Protein AF-A0A1H7AHL2-F1 (afdb_monomer_lite)

Structure (mmCIF, N/CA/C/O backbone):
data_AF-A0A1H7AHL2-F1
#
_entry.id   AF-A0A1H7AHL2-F1
#
loop_
_atom_site.group_PDB
_atom_site.id
_atom_site.type_symbol
_atom_site.label_atom_id
_atom_site.label_alt_id
_atom_site.label_comp_id
_atom_site.label_asym_id
_atom_site.label_entity_id
_atom_site.label_seq_id
_atom_site.pdbx_PDB_ins_code
_atom_site.Cartn_x
_atom_site.Cartn_y
_atom_site.Cartn_z
_atom_site.occupancy
_atom_site.B_iso_or_equiv
_atom_site.auth_seq_id
_atom_site.auth_comp_id
_atom_site.auth_asym_id
_atom_site.auth_atom_id
_atom_site.pdbx_PDB_model_num
ATOM 1 N N . MET A 1 1 ? -44.564 -41.297 -29.715 1.00 40.47 1 MET A N 1
ATOM 2 C CA . MET A 1 1 ? -43.702 -40.839 -28.601 1.00 40.47 1 MET A CA 1
ATOM 3 C C . MET A 1 1 ? -44.449 -39.748 -27.843 1.00 40.47 1 MET A C 1
ATOM 5 O O . MET A 1 1 ? -44.794 -38.744 -28.447 1.00 40.47 1 MET A O 1
ATOM 9 N N . MET A 1 2 ? -44.806 -39.984 -26.577 1.00 28.30 2 MET A N 1
ATOM 10 C CA . MET A 1 2 ? -45.520 -39.026 -25.716 1.00 28.30 2 MET A CA 1
ATOM 11 C C . MET A 1 2 ? -44.545 -38.237 -24.835 1.00 28.30 2 MET A C 1
ATOM 13 O O . MET A 1 2 ? -43.645 -38.849 -24.269 1.00 28.30 2 MET A O 1
ATOM 17 N N . LYS A 1 3 ? -44.861 -36.946 -24.632 1.00 34.78 3 LYS A N 1
ATOM 18 C CA . LYS A 1 3 ? -44.884 -36.138 -23.379 1.00 34.78 3 LYS A CA 1
ATOM 19 C C . LYS A 1 3 ? -44.431 -34.700 -23.704 1.00 34.78 3 LYS A C 1
ATOM 21 O O . LYS A 1 3 ? -43.282 -34.487 -24.049 1.00 34.78 3 LYS A O 1
ATOM 26 N N . LYS A 1 4 ? -45.377 -33.769 -23.908 1.00 36.53 4 LYS A N 1
ATOM 27 C CA . LYS A 1 4 ? -46.050 -32.907 -22.897 1.00 36.53 4 LYS A CA 1
ATOM 28 C C . LYS A 1 4 ? -45.060 -31.893 -22.294 1.00 36.53 4 LYS A C 1
ATOM 30 O O . LYS A 1 4 ? -44.155 -32.297 -21.584 1.00 36.53 4 LYS A O 1
ATOM 35 N N . ILE A 1 5 ? -45.068 -30.643 -22.775 1.00 47.31 5 ILE A N 1
ATOM 36 C CA . ILE A 1 5 ? -45.697 -29.455 -22.144 1.00 47.31 5 ILE A CA 1
ATOM 37 C C . ILE A 1 5 ? -45.350 -29.351 -20.650 1.00 47.31 5 ILE A C 1
ATOM 39 O O . ILE A 1 5 ? -45.862 -30.150 -19.874 1.00 47.31 5 ILE A O 1
ATOM 43 N N . LEU A 1 6 ? -44.565 -28.339 -20.261 1.00 39.44 6 LEU A N 1
ATOM 44 C CA . LEU A 1 6 ? -44.999 -27.289 -19.325 1.00 39.44 6 LEU A CA 1
ATOM 45 C C . LEU A 1 6 ? -43.903 -26.226 -19.151 1.00 39.44 6 LEU A C 1
ATOM 47 O O . LEU A 1 6 ? -42.789 -26.520 -18.728 1.00 39.44 6 LEU A O 1
ATOM 51 N N . ALA A 1 7 ? -44.264 -24.983 -19.465 1.00 44.84 7 ALA A N 1
ATOM 52 C CA . ALA A 1 7 ? -43.639 -23.803 -18.897 1.00 44.84 7 ALA A CA 1
ATOM 53 C C . ALA A 1 7 ? -44.022 -23.725 -17.416 1.00 44.84 7 ALA A C 1
ATOM 55 O O . ALA A 1 7 ? -45.195 -23.899 -17.083 1.00 44.84 7 ALA A O 1
ATOM 56 N N . THR A 1 8 ? -43.060 -23.408 -16.555 1.00 45.66 8 THR A N 1
ATOM 57 C CA . THR A 1 8 ? -43.347 -23.081 -15.160 1.00 45.66 8 THR A CA 1
ATOM 58 C C . THR A 1 8 ? -42.643 -21.780 -14.808 1.00 45.66 8 THR A C 1
ATOM 60 O O . THR A 1 8 ? -41.474 -21.756 -14.431 1.00 45.66 8 THR A O 1
ATOM 63 N N . LEU A 1 9 ? -43.389 -20.685 -14.976 1.00 39.28 9 LEU A N 1
ATOM 64 C CA . LEU A 1 9 ? -43.222 -19.469 -14.189 1.00 39.28 9 LEU A CA 1
ATOM 65 C C . LEU A 1 9 ? -43.289 -19.863 -12.707 1.00 39.28 9 LEU A C 1
ATOM 67 O O . LEU A 1 9 ? -44.305 -20.401 -12.273 1.00 39.28 9 LEU A O 1
ATOM 71 N N . PHE A 1 10 ? -42.268 -19.525 -11.927 1.00 47.88 10 PHE A N 1
ATOM 72 C CA . PHE A 1 10 ? -42.432 -19.339 -10.489 1.00 47.88 10 PHE A CA 1
ATOM 73 C C . PHE A 1 10 ? -42.094 -17.894 -10.147 1.00 47.88 10 PHE A C 1
ATOM 75 O O . PHE A 1 10 ? -40.969 -17.536 -9.813 1.00 47.88 10 PHE A O 1
ATOM 82 N N . ALA A 1 11 ? -43.128 -17.062 -10.254 1.00 42.59 11 ALA A N 1
ATOM 83 C CA . ALA A 1 11 ? -43.279 -15.906 -9.397 1.00 42.59 11 ALA A CA 1
ATOM 84 C C . ALA A 1 11 ? -43.653 -16.430 -8.004 1.00 42.59 11 ALA A C 1
ATOM 86 O O . ALA A 1 11 ? -44.807 -16.763 -7.743 1.00 42.59 11 ALA A O 1
ATOM 87 N N . SER A 1 12 ? -42.671 -16.544 -7.120 1.00 45.28 12 SER A N 1
ATOM 88 C CA . SER A 1 12 ? -42.913 -16.682 -5.687 1.00 45.28 12 SER A CA 1
ATOM 89 C C . SER A 1 12 ? -42.727 -15.314 -5.050 1.00 45.28 12 SER A C 1
ATOM 91 O O . SER A 1 12 ? -41.612 -14.826 -4.873 1.00 45.28 12 SER A O 1
ATOM 93 N N . ALA A 1 13 ? -43.866 -14.694 -4.753 1.00 44.91 13 ALA A N 1
ATOM 94 C CA . ALA A 1 13 ? -43.979 -13.579 -3.840 1.00 44.91 13 ALA A CA 1
ATOM 95 C C . ALA A 1 13 ? -43.347 -13.958 -2.493 1.00 44.91 13 ALA A C 1
ATOM 97 O O . ALA A 1 13 ? -43.828 -14.867 -1.820 1.00 44.91 13 ALA A O 1
ATOM 98 N N . LEU A 1 14 ? -42.298 -13.241 -2.093 1.00 35.91 14 LEU A N 1
ATOM 99 C CA . LEU A 1 14 ? -41.860 -13.200 -0.704 1.00 35.91 14 LEU A CA 1
ATOM 100 C C . LEU A 1 14 ? -42.323 -11.864 -0.117 1.00 35.91 14 LEU A C 1
ATOM 102 O O . LEU A 1 14 ? -41.586 -10.884 -0.064 1.00 35.91 14 LEU A O 1
ATOM 106 N N . MET A 1 15 ? -43.604 -11.811 0.244 1.00 45.88 15 MET A N 1
ATOM 107 C CA . MET A 1 15 ? -44.120 -10.790 1.148 1.00 45.88 15 MET A CA 1
ATOM 108 C C . MET A 1 15 ? -43.967 -11.292 2.584 1.00 45.88 15 MET A C 1
ATOM 110 O O . MET A 1 15 ? -44.484 -12.356 2.907 1.00 45.88 15 MET A O 1
ATOM 114 N N . MET A 1 16 ? -43.358 -10.442 3.420 1.00 44.53 16 MET A N 1
ATOM 115 C CA . MET A 1 16 ? -43.405 -10.433 4.891 1.00 44.53 16 MET A CA 1
ATOM 116 C C . MET A 1 16 ? -42.648 -11.599 5.548 1.00 44.53 16 MET A C 1
ATOM 118 O O . MET A 1 16 ? -43.020 -12.755 5.449 1.00 44.53 16 MET A O 1
ATOM 122 N N . THR A 1 17 ? -41.549 -11.348 6.248 1.00 42.34 17 THR A N 1
ATOM 123 C CA . THR A 1 17 ? -41.532 -10.509 7.446 1.00 42.34 17 THR A CA 1
ATOM 124 C C . THR A 1 17 ? -40.396 -9.499 7.435 1.00 42.34 17 THR A C 1
ATOM 126 O O . THR A 1 17 ? -39.235 -9.852 7.242 1.00 42.34 17 THR A O 1
ATOM 129 N N . ALA A 1 18 ? -40.742 -8.251 7.749 1.00 45.34 18 ALA A N 1
ATOM 130 C CA . ALA A 1 18 ? -39.830 -7.312 8.371 1.00 45.34 18 ALA A CA 1
ATOM 131 C C . ALA A 1 18 ? -39.296 -7.941 9.669 1.00 45.34 18 ALA A C 1
ATOM 133 O O . ALA A 1 18 ? -39.857 -7.754 10.745 1.00 45.34 18 ALA A O 1
ATOM 134 N N . ALA A 1 19 ? -38.204 -8.694 9.572 1.00 36.25 19 ALA A N 1
ATOM 135 C CA . ALA A 1 19 ? -37.237 -8.702 10.644 1.00 36.25 19 ALA A CA 1
ATOM 136 C C . ALA A 1 19 ? -36.589 -7.324 10.563 1.00 36.25 19 ALA A C 1
ATOM 138 O O . ALA A 1 19 ? -35.610 -7.112 9.853 1.00 36.25 19 ALA A O 1
ATOM 139 N N . GLY A 1 20 ? -37.201 -6.358 11.249 1.00 42.25 20 GLY A N 1
ATOM 140 C CA . GLY A 1 20 ? -36.426 -5.277 11.817 1.00 42.25 20 GLY A CA 1
ATOM 141 C C . GLY A 1 20 ? -35.415 -5.943 12.735 1.00 42.25 20 GLY A C 1
ATOM 142 O O . GLY A 1 20 ? -35.652 -6.078 13.931 1.00 42.25 20 GLY A O 1
ATOM 143 N N . THR A 1 21 ? -34.299 -6.403 12.170 1.00 40.22 21 THR A N 1
ATOM 144 C CA . THR A 1 21 ? -33.047 -6.360 12.893 1.00 40.22 21 THR A CA 1
ATOM 145 C C . THR A 1 21 ? -32.906 -4.889 13.204 1.00 40.22 21 THR A C 1
ATOM 147 O O . THR A 1 21 ? -32.542 -4.084 12.347 1.00 40.22 21 THR A O 1
ATOM 150 N N . ALA A 1 22 ? -33.313 -4.523 14.418 1.00 40.59 22 ALA A N 1
ATOM 151 C CA . ALA A 1 22 ? -32.645 -3.457 15.109 1.00 40.59 22 ALA A CA 1
ATOM 152 C C . ALA A 1 22 ? -31.164 -3.761 14.889 1.00 40.59 22 ALA A C 1
ATOM 154 O O . ALA A 1 22 ? -30.629 -4.708 15.465 1.00 40.59 22 ALA A O 1
ATOM 155 N N . ALA A 1 23 ? -30.545 -3.040 13.953 1.00 37.53 23 ALA A N 1
ATOM 156 C CA . ALA A 1 23 ? -29.137 -2.773 14.052 1.00 37.53 23 ALA A CA 1
ATOM 157 C C . ALA A 1 23 ? -29.050 -2.106 15.417 1.00 37.53 23 ALA A C 1
ATOM 159 O O . ALA A 1 23 ? -29.413 -0.940 15.579 1.00 37.53 23 ALA A O 1
ATOM 160 N N . SER A 1 24 ? -28.768 -2.922 16.435 1.00 38.34 24 SER A N 1
ATOM 161 C CA . SER A 1 24 ? -28.218 -2.431 17.674 1.00 38.34 24 SER A CA 1
ATOM 162 C C . SER A 1 24 ? -27.068 -1.576 17.191 1.00 38.34 24 SER A C 1
ATOM 164 O O . SER A 1 24 ? -26.117 -2.101 16.611 1.00 38.34 24 SER A O 1
ATOM 166 N N . ALA A 1 25 ? -27.235 -0.259 17.279 1.00 43.41 25 ALA A N 1
ATOM 167 C CA . ALA A 1 25 ? -26.127 0.660 17.219 1.00 43.41 25 ALA A CA 1
ATOM 168 C C . ALA A 1 25 ? -25.293 0.314 18.452 1.00 43.41 25 ALA A C 1
ATOM 170 O O . ALA A 1 25 ? -25.417 0.930 19.506 1.00 43.41 25 ALA A O 1
ATOM 171 N N . GLU A 1 26 ? -24.541 -0.782 18.352 1.00 43.59 26 GLU A N 1
ATOM 172 C CA . GLU A 1 26 ? -23.330 -0.916 19.114 1.00 43.59 26 GLU A CA 1
ATOM 173 C C . GLU A 1 26 ? -22.548 0.323 18.720 1.00 43.59 26 GLU A C 1
ATOM 175 O O . GLU A 1 26 ? -22.253 0.547 17.545 1.00 43.59 26 GLU A O 1
ATOM 180 N N . ASP A 1 27 ? -22.342 1.191 19.701 1.00 46.47 27 ASP A N 1
ATOM 181 C CA . ASP A 1 27 ? -21.402 2.292 19.623 1.00 46.47 27 ASP A CA 1
ATOM 182 C C . ASP A 1 27 ? -20.018 1.632 19.542 1.00 46.47 27 ASP A C 1
ATOM 184 O O . ASP A 1 27 ? -19.273 1.520 20.518 1.00 46.47 27 ASP A O 1
ATOM 188 N N . THR A 1 28 ? -19.735 1.008 18.397 1.00 56.94 28 THR A N 1
ATOM 189 C CA . THR A 1 28 ? -18.494 0.300 18.166 1.00 56.94 28 THR A CA 1
ATOM 190 C C . THR A 1 28 ? -17.429 1.373 18.195 1.00 56.94 28 THR A C 1
ATOM 192 O O . THR A 1 28 ? -17.485 2.336 17.439 1.00 56.94 28 THR A O 1
ATOM 195 N N . THR A 1 29 ? -16.442 1.227 19.081 1.00 83.50 29 THR A N 1
ATOM 196 C CA . THR A 1 29 ? -15.290 2.144 19.180 1.00 83.50 29 THR A CA 1
ATOM 197 C C . THR A 1 29 ? -14.587 2.341 17.832 1.00 83.50 29 THR A C 1
ATOM 199 O O . THR A 1 29 ? -13.835 3.295 17.662 1.00 83.50 29 THR A O 1
ATOM 202 N N . TYR A 1 30 ? -14.851 1.447 16.881 1.00 86.88 30 TYR A N 1
ATOM 203 C CA . TYR A 1 30 ? -14.349 1.468 15.528 1.00 86.88 30 TYR A CA 1
ATOM 204 C C . TYR A 1 30 ? -15.481 1.559 14.507 1.00 86.88 30 TYR A C 1
ATOM 206 O O . TYR A 1 30 ? -16.546 0.970 14.687 1.00 86.88 30 TYR A O 1
ATOM 214 N N . ARG A 1 31 ? -15.199 2.217 13.389 1.00 89.81 31 ARG A N 1
ATOM 215 C CA . ARG A 1 31 ? -16.013 2.235 12.181 1.00 89.81 31 ARG A CA 1
ATOM 216 C C . ARG A 1 31 ? -15.211 1.639 11.030 1.00 89.81 31 ARG A C 1
ATOM 218 O O . ARG A 1 31 ? -14.077 2.050 10.794 1.00 89.81 31 ARG A O 1
ATOM 225 N N . GLU A 1 32 ? -15.811 0.695 10.313 1.00 89.50 32 GLU A N 1
ATOM 226 C CA . GLU A 1 32 ? -15.252 0.190 9.058 1.00 89.50 32 GLU A CA 1
ATOM 227 C C . GLU A 1 32 ? -15.191 1.316 8.026 1.00 89.50 32 GLU A C 1
ATOM 229 O O . GLU A 1 32 ? -16.174 2.023 7.773 1.00 89.50 32 GLU A O 1
ATOM 234 N N . GLU A 1 33 ? -14.010 1.495 7.453 1.00 87.81 33 GLU A N 1
ATOM 235 C CA . GLU A 1 33 ? -13.735 2.463 6.409 1.00 87.81 33 GLU A CA 1
ATOM 236 C C . GLU A 1 33 ? -12.759 1.867 5.407 1.00 87.81 33 GLU A C 1
ATOM 238 O O . GLU A 1 33 ? -11.914 1.028 5.715 1.00 87.81 33 GLU A O 1
ATOM 243 N N . THR A 1 34 ? -12.810 2.424 4.210 1.00 86.25 34 THR A N 1
ATOM 244 C CA . THR A 1 34 ? -11.807 2.157 3.199 1.00 86.25 34 THR A CA 1
ATOM 245 C C . THR A 1 34 ? -10.652 3.151 3.323 1.00 86.25 34 THR A C 1
ATOM 247 O O . THR A 1 34 ? -10.865 4.368 3.262 1.00 86.25 34 THR A O 1
ATOM 250 N N . GLY A 1 35 ? -9.432 2.633 3.454 1.00 87.12 35 GLY A N 1
ATOM 251 C CA . GLY A 1 35 ? -8.175 3.374 3.447 1.00 87.12 35 GLY A CA 1
ATOM 252 C C . GLY A 1 35 ? -7.555 3.452 2.050 1.00 87.12 35 GLY A C 1
ATOM 253 O O . GLY A 1 35 ? -7.369 2.442 1.376 1.00 87.12 35 GLY A O 1
ATOM 254 N N . TRP A 1 36 ? -7.189 4.658 1.619 1.00 85.81 36 TRP A N 1
ATOM 255 C CA . TRP A 1 36 ? -6.539 4.908 0.330 1.00 85.81 36 TRP A CA 1
ATOM 256 C C . TRP A 1 36 ? -5.196 5.590 0.512 1.00 85.81 36 TRP A C 1
ATOM 258 O O . TRP A 1 36 ? -5.110 6.597 1.212 1.00 85.81 36 TRP A O 1
ATOM 268 N N . ALA A 1 37 ? -4.169 5.100 -0.179 1.00 84.12 37 ALA A N 1
ATOM 269 C CA . ALA A 1 37 ? -2.915 5.830 -0.280 1.00 84.12 37 ALA A CA 1
ATOM 270 C C . ALA A 1 37 ? -3.108 7.138 -1.059 1.00 84.12 37 ALA A C 1
ATOM 272 O O . ALA A 1 37 ? -3.653 7.147 -2.167 1.00 84.12 37 ALA A O 1
ATOM 273 N N . GLN A 1 38 ? -2.644 8.229 -0.458 1.00 76.38 38 GLN A N 1
ATOM 274 C CA . GLN A 1 38 ? -2.672 9.586 -0.980 1.00 76.38 38 GLN A CA 1
ATOM 275 C C . GLN A 1 38 ? -1.233 10.108 -1.092 1.00 76.38 38 GLN A C 1
ATOM 277 O O . GLN A 1 38 ? -0.542 10.246 -0.078 1.00 76.38 38 GLN A O 1
ATOM 282 N N . GLY A 1 39 ? -0.794 10.415 -2.317 1.00 67.44 39 GLY A N 1
ATOM 283 C CA . GLY A 1 39 ? 0.450 11.153 -2.558 1.00 67.44 39 GLY A CA 1
ATOM 284 C C . GLY A 1 39 ? 0.379 12.608 -2.066 1.00 67.44 39 GLY A C 1
ATOM 285 O O . GLY A 1 39 ? -0.701 13.155 -1.834 1.00 67.44 39 GLY A O 1
ATOM 286 N N . CYS A 1 40 ? 1.532 13.262 -1.925 1.00 59.12 40 CYS A N 1
ATOM 287 C CA . CYS A 1 40 ? 1.676 14.507 -1.152 1.00 59.12 40 CYS A CA 1
ATOM 288 C C . CYS A 1 40 ? 1.006 15.755 -1.778 1.00 59.12 40 CYS A C 1
ATOM 290 O O . CYS A 1 40 ? 0.871 16.769 -1.096 1.00 59.12 40 CYS A O 1
ATOM 292 N N . GLU A 1 41 ? 0.517 15.680 -3.025 1.00 53.75 41 GLU A N 1
ATOM 293 C CA . GLU A 1 41 ? -0.116 16.801 -3.752 1.00 53.75 41 GLU A CA 1
ATOM 294 C C . GLU A 1 41 ? -1.615 16.614 -4.084 1.00 53.75 41 GLU A C 1
ATOM 296 O O . GLU A 1 41 ? -2.189 17.384 -4.857 1.00 53.75 41 GLU A O 1
ATOM 301 N N . PHE A 1 42 ? -2.310 15.622 -3.516 1.00 48.38 42 PHE A N 1
ATOM 302 C CA . PHE A 1 42 ? -3.708 15.359 -3.890 1.00 48.38 42 PHE A CA 1
ATOM 303 C C . PHE A 1 42 ? -4.738 15.997 -2.940 1.00 48.38 42 PHE A C 1
ATOM 305 O O . PHE A 1 42 ? -4.712 15.745 -1.745 1.00 48.38 42 PHE A O 1
ATOM 312 N N . ALA A 1 43 ? -5.722 16.746 -3.459 1.00 43.72 43 ALA A N 1
ATOM 313 C CA . ALA A 1 43 ? -6.850 17.320 -2.694 1.00 43.72 43 ALA A CA 1
ATOM 314 C C . ALA A 1 43 ? -8.234 16.840 -3.199 1.00 43.72 43 ALA A C 1
ATOM 316 O O . ALA A 1 43 ? -9.208 17.596 -3.243 1.00 43.72 43 ALA A O 1
ATOM 317 N N . GLY A 1 44 ? -8.329 15.591 -3.668 1.00 41.34 44 GLY A N 1
ATOM 318 C CA . GLY A 1 44 ? -9.487 15.100 -4.418 1.00 41.34 44 GLY A CA 1
ATOM 319 C C . GLY A 1 44 ? -10.477 14.212 -3.658 1.00 41.34 44 GLY A C 1
ATOM 320 O O . GLY A 1 44 ? -10.161 13.513 -2.703 1.00 41.34 44 GLY A O 1
ATOM 321 N N . ALA A 1 45 ? -11.717 14.228 -4.155 1.00 42.06 45 ALA A N 1
ATOM 322 C CA . ALA A 1 45 ? -12.823 13.354 -3.768 1.00 42.06 45 ALA A CA 1
ATOM 323 C C . ALA A 1 45 ? -12.461 11.866 -3.891 1.00 42.06 45 ALA A C 1
ATOM 325 O O . ALA A 1 45 ? -12.335 11.429 -5.031 1.00 42.06 45 ALA A O 1
ATOM 326 N N . ASN A 1 46 ? -12.391 11.146 -2.763 1.00 46.75 46 ASN A N 1
ATOM 327 C CA . ASN A 1 46 ? -12.394 9.683 -2.650 1.00 46.75 46 ASN A CA 1
ATOM 328 C C . ASN A 1 46 ? -11.629 8.960 -3.772 1.00 46.75 46 ASN A C 1
ATOM 330 O O . ASN A 1 46 ? -12.265 8.697 -4.776 1.00 46.75 46 ASN A O 1
ATOM 334 N N . TRP A 1 47 ? -10.378 8.546 -3.529 1.00 53.22 47 TRP A N 1
ATOM 335 C CA . TRP A 1 47 ? -9.627 7.439 -4.175 1.00 53.22 47 TRP A CA 1
ATOM 336 C C . TRP A 1 47 ? -8.429 7.799 -5.074 1.00 53.22 47 TRP A C 1
ATOM 338 O O . TRP A 1 47 ? -8.445 8.801 -5.787 1.00 53.22 47 TRP A O 1
ATOM 348 N N . ALA A 1 48 ? -7.473 6.852 -4.986 1.00 53.69 48 ALA A N 1
ATOM 349 C CA . ALA A 1 48 ? -6.263 6.500 -5.745 1.00 53.69 48 ALA A CA 1
ATOM 350 C C . ALA A 1 48 ? -5.328 7.634 -6.199 1.00 53.69 48 ALA A C 1
ATOM 352 O O . ALA A 1 48 ? -5.815 8.593 -6.780 1.00 53.69 48 ALA A O 1
ATOM 353 N N . MET A 1 49 ? -4.004 7.436 -6.012 1.00 55.22 49 MET A N 1
ATOM 354 C CA . MET A 1 49 ? -2.837 7.952 -6.788 1.00 55.22 49 MET A CA 1
ATOM 355 C C . MET A 1 49 ? -1.715 8.511 -5.888 1.00 55.22 49 MET A C 1
ATOM 357 O O . MET A 1 49 ? -2.006 9.116 -4.861 1.00 55.22 49 MET A O 1
ATOM 361 N N . TYR A 1 50 ? -0.422 8.500 -6.223 1.00 60.47 50 TYR A N 1
ATOM 362 C CA . TYR A 1 50 ? 0.460 7.702 -7.084 1.00 60.47 50 TYR A CA 1
ATOM 363 C C . TYR A 1 50 ? 1.858 7.910 -6.499 1.00 60.47 50 TYR A C 1
ATOM 365 O O . TYR A 1 50 ? 2.226 9.050 -6.223 1.00 60.47 50 TYR A O 1
ATOM 373 N N . PHE A 1 51 ? 2.611 6.837 -6.291 1.00 58.25 51 PHE A N 1
ATOM 374 C CA . PHE A 1 51 ? 3.919 6.914 -5.645 1.00 58.25 51 PHE A CA 1
ATOM 375 C C . PHE A 1 51 ? 5.041 6.998 -6.686 1.00 58.25 51 PHE A C 1
ATOM 377 O O . PHE A 1 51 ? 5.384 5.967 -7.255 1.00 58.25 51 PHE A O 1
ATOM 384 N N . GLU A 1 52 ? 5.620 8.189 -6.903 1.00 57.72 52 GLU A N 1
ATOM 385 C CA . GLU A 1 52 ? 7.019 8.256 -7.350 1.00 57.72 52 GLU A CA 1
ATOM 386 C C . GLU A 1 52 ? 7.866 7.568 -6.276 1.00 57.72 52 GLU A C 1
ATOM 388 O O . GLU A 1 52 ? 7.589 7.749 -5.082 1.00 57.72 52 GLU A O 1
ATOM 393 N N . PRO A 1 53 ? 8.866 6.757 -6.649 1.00 53.31 53 PRO A N 1
ATOM 394 C CA . PRO A 1 53 ? 9.660 6.062 -5.659 1.00 53.31 53 PRO A CA 1
ATOM 395 C C . PRO A 1 53 ? 10.281 7.115 -4.727 1.00 53.31 53 PRO A C 1
ATOM 397 O O . PRO A 1 53 ? 10.976 8.022 -5.176 1.00 53.31 53 PRO A O 1
ATOM 400 N N . PHE A 1 54 ? 10.001 6.981 -3.426 1.00 54.31 54 PHE A N 1
ATOM 401 C CA . PHE A 1 54 ? 10.589 7.719 -2.301 1.00 54.31 54 PHE A CA 1
ATOM 402 C C . PHE A 1 54 ? 9.976 9.087 -1.924 1.00 54.31 54 PHE A C 1
ATOM 404 O O . PHE A 1 54 ? 10.694 10.076 -2.004 1.00 54.31 54 PHE A O 1
ATOM 411 N N . THR A 1 55 ? 8.737 9.174 -1.389 1.00 55.16 55 THR A N 1
ATOM 412 C CA . THR A 1 55 ? 8.387 10.086 -0.248 1.00 55.16 55 THR A CA 1
ATOM 413 C C . THR A 1 55 ? 6.896 10.121 0.191 1.00 55.16 55 THR A C 1
ATOM 415 O O . THR A 1 55 ? 5.966 9.921 -0.582 1.00 55.16 55 THR A O 1
ATOM 418 N N . CYS A 1 56 ? 6.696 10.391 1.495 1.00 64.31 56 CYS A N 1
ATOM 419 C CA . CYS A 1 56 ? 5.546 11.022 2.188 1.00 64.31 56 CYS A CA 1
ATOM 420 C C . CYS A 1 56 ? 4.082 10.550 1.980 1.00 64.31 56 CYS A C 1
ATOM 422 O O . CYS A 1 56 ? 3.161 11.314 2.281 1.00 64.31 56 CYS A O 1
ATOM 424 N N . THR A 1 57 ? 3.812 9.310 1.569 1.00 81.56 57 THR A N 1
ATOM 425 C CA . THR A 1 57 ? 2.428 8.872 1.283 1.00 81.56 57 THR A CA 1
ATOM 426 C C . THR A 1 57 ? 1.645 8.454 2.527 1.00 81.56 57 THR A C 1
ATOM 428 O O . THR A 1 57 ? 2.117 7.667 3.342 1.00 81.56 57 THR A O 1
ATOM 431 N N . ARG A 1 58 ? 0.418 8.974 2.668 1.00 87.56 58 ARG A N 1
ATOM 432 C CA . ARG A 1 58 ? -0.489 8.695 3.796 1.00 87.56 58 ARG A CA 1
ATOM 433 C C . ARG A 1 58 ? -1.621 7.767 3.377 1.00 87.56 58 ARG A C 1
ATOM 435 O O . ARG A 1 58 ? -2.126 7.897 2.269 1.00 87.56 58 ARG A O 1
ATOM 442 N N . ILE A 1 59 ? -2.070 6.888 4.273 1.00 88.81 59 ILE A N 1
ATOM 443 C CA . ILE A 1 59 ? -3.368 6.218 4.131 1.00 88.81 59 ILE A CA 1
ATOM 444 C C . ILE A 1 59 ? -4.442 7.144 4.690 1.00 88.81 59 ILE A C 1
ATOM 446 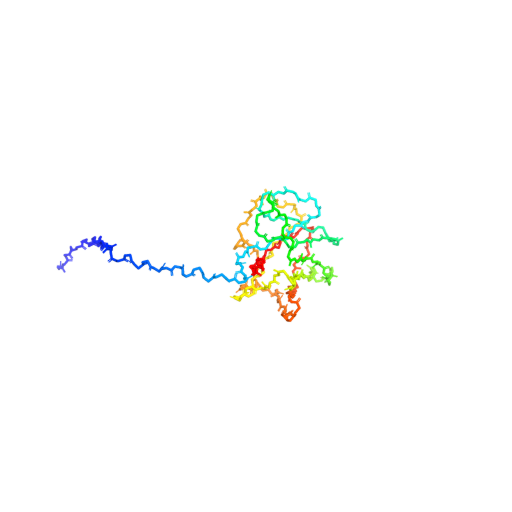O O . ILE A 1 59 ? -4.404 7.506 5.866 1.00 88.81 59 ILE A O 1
ATOM 450 N N . VAL A 1 60 ? -5.411 7.509 3.857 1.00 87.44 60 VAL A N 1
ATOM 451 C CA . VAL A 1 60 ? -6.583 8.293 4.244 1.00 87.44 60 VAL A CA 1
ATOM 452 C C . VAL A 1 60 ? -7.805 7.400 4.283 1.00 87.44 60 VAL A C 1
ATOM 454 O O . VAL A 1 60 ? -8.152 6.793 3.271 1.00 87.44 60 VAL A O 1
ATOM 457 N N . ALA A 1 61 ? -8.479 7.357 5.428 1.00 87.56 61 ALA A N 1
ATOM 458 C CA . ALA A 1 61 ? -9.717 6.609 5.583 1.00 87.56 61 ALA A CA 1
ATOM 459 C C . ALA A 1 61 ? -10.956 7.500 5.420 1.00 87.56 61 ALA A C 1
ATOM 461 O O . ALA A 1 61 ? -10.998 8.637 5.901 1.00 87.56 61 ALA A O 1
ATOM 462 N N . GLY A 1 62 ? -11.989 6.967 4.769 1.00 78.81 62 GLY A N 1
ATOM 463 C CA . GLY A 1 62 ? -13.268 7.653 4.588 1.00 78.81 62 GLY A CA 1
ATOM 464 C C . GLY A 1 62 ? -13.221 8.777 3.543 1.00 78.81 62 GLY A C 1
ATOM 465 O O . GLY A 1 62 ? -12.530 8.683 2.530 1.00 78.81 62 GLY A O 1
ATOM 466 N N . ASN A 1 63 ? -14.012 9.843 3.746 1.00 71.25 63 ASN A N 1
ATOM 467 C CA . ASN A 1 63 ? -14.163 10.927 2.765 1.00 71.25 63 ASN A CA 1
ATOM 468 C C . ASN A 1 63 ? -13.276 12.151 3.076 1.00 71.25 63 ASN A C 1
ATOM 470 O O . ASN A 1 63 ? -13.655 12.963 3.930 1.00 71.25 63 ASN A O 1
ATOM 474 N N . PRO A 1 64 ? -12.175 12.380 2.328 1.00 65.81 64 PRO A N 1
ATOM 475 C CA . PRO A 1 64 ? -11.214 13.442 2.620 1.00 65.81 64 PRO A CA 1
ATOM 476 C C . PRO A 1 64 ? -11.767 14.857 2.417 1.00 65.81 64 PRO A C 1
ATOM 478 O O . PRO A 1 64 ? -11.163 15.814 2.889 1.00 65.81 64 PRO A O 1
ATOM 481 N N . LYS A 1 65 ? -12.915 15.031 1.738 1.00 64.56 65 LYS A N 1
ATOM 482 C CA . LYS A 1 65 ? -13.475 16.368 1.453 1.00 64.56 65 LYS A CA 1
ATOM 483 C C . LYS A 1 65 ? -13.886 17.149 2.696 1.00 64.56 65 LYS A C 1
ATOM 485 O O . LYS A 1 65 ? -13.980 18.370 2.627 1.00 64.56 65 LYS A O 1
ATOM 490 N N . LYS A 1 66 ? -14.254 16.451 3.771 1.00 63.25 66 LYS A N 1
ATOM 491 C CA . LYS A 1 66 ? -14.742 17.086 5.001 1.00 63.25 66 LYS A CA 1
ATOM 492 C C . LYS A 1 66 ? -13.594 17.294 5.977 1.00 63.25 66 LYS A C 1
ATOM 494 O O . LYS A 1 66 ? -13.361 18.414 6.409 1.00 63.25 66 LYS A O 1
ATOM 499 N N . HIS A 1 67 ? -12.868 16.219 6.265 1.00 68.88 67 HIS A N 1
ATOM 500 C CA . HIS A 1 67 ? -11.684 16.215 7.111 1.00 68.88 67 HIS A CA 1
ATOM 501 C C . HIS A 1 67 ? -10.748 15.118 6.609 1.00 68.88 67 HIS A C 1
ATOM 503 O O . HIS A 1 67 ? -11.169 13.972 6.462 1.00 68.88 67 HIS A O 1
ATOM 509 N N . VAL A 1 68 ? -9.490 15.463 6.333 1.00 79.00 68 VAL A N 1
ATOM 510 C CA . VAL A 1 68 ? -8.479 14.468 5.964 1.00 79.00 68 VAL A CA 1
ATOM 511 C C . VAL A 1 68 ? -8.194 13.609 7.192 1.00 79.00 68 VAL A C 1
ATOM 513 O O . VAL A 1 68 ? -7.647 14.094 8.183 1.00 79.00 68 VAL A O 1
ATOM 516 N N . ASN A 1 69 ? -8.577 12.336 7.134 1.00 86.56 69 ASN A N 1
ATOM 517 C CA . ASN A 1 69 ? -8.325 11.385 8.205 1.00 86.56 69 ASN A CA 1
ATOM 518 C C . ASN A 1 69 ? -7.158 10.466 7.840 1.00 86.56 69 ASN A C 1
ATOM 520 O O . ASN A 1 69 ? -7.355 9.351 7.362 1.00 86.56 69 ASN A O 1
ATOM 524 N N . ASN A 1 70 ? -5.939 10.958 8.059 1.00 89.25 70 ASN A N 1
ATOM 525 C CA . ASN A 1 70 ? -4.734 10.143 7.936 1.00 89.25 70 ASN A CA 1
ATOM 526 C C . ASN A 1 70 ? -4.733 9.082 9.040 1.00 89.25 70 ASN A C 1
ATOM 528 O O . ASN A 1 70 ? -4.795 9.442 10.222 1.00 89.25 70 ASN A O 1
ATOM 532 N N . VAL A 1 71 ? -4.657 7.816 8.648 1.00 92.12 71 VAL A N 1
ATOM 533 C CA . VAL A 1 71 ? -4.686 6.642 9.530 1.00 92.12 71 VAL A CA 1
ATOM 534 C C . VAL A 1 71 ? -3.461 5.745 9.370 1.00 92.12 71 VAL A C 1
ATOM 536 O O . VAL A 1 71 ? -3.388 4.703 10.008 1.00 92.12 71 VAL A O 1
ATOM 539 N N . GLY A 1 72 ? -2.507 6.133 8.529 1.00 92.44 72 GLY A N 1
ATOM 540 C CA . GLY A 1 72 ? -1.329 5.331 8.240 1.00 92.44 72 GLY A CA 1
ATOM 541 C C . GLY A 1 72 ? -0.453 5.947 7.161 1.00 92.44 72 GLY A C 1
ATOM 542 O O . GLY A 1 72 ? -0.642 7.103 6.760 1.00 92.44 72 GLY A O 1
ATOM 543 N N . GLU A 1 73 ? 0.483 5.159 6.661 1.00 90.81 73 GLU A N 1
ATOM 544 C CA . GLU A 1 73 ? 1.401 5.516 5.592 1.00 90.81 73 GLU A CA 1
ATOM 545 C C . GLU A 1 73 ? 1.749 4.331 4.693 1.00 90.81 73 GLU A C 1
ATOM 547 O O . GLU A 1 73 ? 1.519 3.169 5.023 1.00 90.81 73 GLU A O 1
ATOM 552 N N . VAL A 1 74 ? 2.261 4.665 3.511 1.00 89.88 74 VAL A N 1
ATOM 553 C CA . VAL A 1 74 ? 2.783 3.701 2.544 1.00 89.88 74 VAL A CA 1
ATOM 554 C C . VAL A 1 74 ? 4.174 4.133 2.134 1.00 89.88 74 VAL A C 1
ATOM 556 O O . VAL A 1 74 ? 4.400 5.310 1.836 1.00 89.88 74 VAL A O 1
ATOM 559 N N . TRP A 1 75 ? 5.092 3.177 2.068 1.00 88.75 75 TRP A N 1
ATOM 560 C CA . TRP A 1 75 ? 6.409 3.387 1.480 1.00 88.75 75 TRP A CA 1
ATOM 561 C C . TRP A 1 75 ? 6.862 2.169 0.684 1.00 88.75 75 TRP A C 1
ATOM 563 O O . TRP A 1 75 ? 6.355 1.057 0.844 1.00 88.75 75 TRP A O 1
ATOM 573 N N . ILE A 1 76 ? 7.834 2.406 -0.190 1.00 88.38 76 ILE A N 1
ATOM 574 C CA . ILE A 1 76 ? 8.485 1.376 -0.990 1.00 88.38 76 ILE A CA 1
ATOM 575 C C . ILE A 1 76 ? 9.875 1.127 -0.408 1.00 88.38 76 ILE A C 1
ATOM 577 O O . ILE A 1 76 ? 10.616 2.076 -0.147 1.00 88.38 76 ILE A O 1
ATOM 581 N N . GLU A 1 77 ? 10.222 -0.140 -0.215 1.00 88.25 77 GLU A N 1
ATOM 582 C CA . GLU A 1 77 ? 11.558 -0.597 0.178 1.00 88.25 77 GLU A CA 1
ATOM 583 C C . GLU A 1 77 ? 12.021 -1.749 -0.730 1.00 88.25 77 GLU A C 1
ATOM 585 O O . GLU A 1 77 ? 11.303 -2.145 -1.650 1.00 88.25 77 GLU A O 1
ATOM 590 N N . ASP A 1 78 ? 13.232 -2.258 -0.489 1.00 87.12 78 ASP A N 1
ATOM 591 C CA . ASP A 1 78 ? 13.802 -3.425 -1.180 1.00 87.12 78 ASP A CA 1
ATOM 592 C C . ASP A 1 78 ? 13.715 -3.350 -2.715 1.00 87.12 78 ASP A C 1
ATOM 594 O O . ASP A 1 78 ? 13.290 -4.288 -3.386 1.00 87.12 78 ASP A O 1
ATOM 598 N N . TYR A 1 79 ? 14.108 -2.206 -3.282 1.00 87.75 79 TYR A N 1
ATOM 599 C CA . TYR A 1 79 ? 14.183 -2.029 -4.731 1.00 87.75 79 TYR A CA 1
ATOM 600 C C . TYR A 1 79 ? 15.241 -2.966 -5.334 1.00 87.75 79 TYR A C 1
ATOM 602 O O . TYR A 1 79 ? 16.443 -2.736 -5.172 1.00 87.75 79 TYR A O 1
ATOM 610 N N . ASP A 1 80 ? 14.790 -3.998 -6.049 1.00 90.38 80 ASP A N 1
ATOM 611 C CA . ASP A 1 80 ? 15.634 -4.947 -6.771 1.00 90.38 80 ASP A CA 1
ATOM 612 C C . ASP A 1 80 ? 15.495 -4.728 -8.291 1.00 90.38 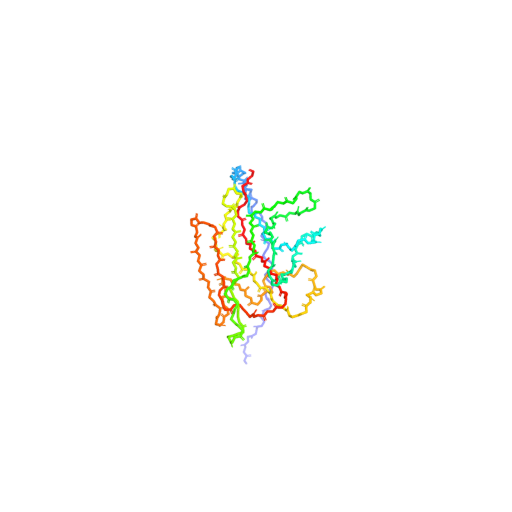80 ASP A C 1
ATOM 614 O O . ASP A 1 80 ? 14.574 -5.253 -8.928 1.00 90.38 80 ASP A O 1
ATOM 618 N N . PRO A 1 81 ? 16.418 -3.972 -8.915 1.00 88.12 81 PRO A N 1
ATOM 619 C CA . PRO A 1 81 ? 16.378 -3.718 -10.351 1.00 88.12 81 PRO A CA 1
ATOM 620 C C . PRO A 1 81 ? 16.713 -4.952 -11.198 1.00 88.12 81 PRO A C 1
ATOM 622 O O . PRO A 1 81 ? 16.456 -4.939 -12.399 1.00 88.12 81 PRO A O 1
ATOM 625 N N . VAL A 1 82 ? 17.316 -5.995 -10.615 1.00 92.12 82 VAL A N 1
ATOM 626 C CA . VAL A 1 82 ? 17.650 -7.236 -11.327 1.00 92.12 82 VAL A CA 1
ATOM 627 C C . VAL A 1 82 ? 16.425 -8.141 -11.389 1.00 92.12 82 VAL A C 1
ATOM 629 O O . VAL A 1 82 ? 16.125 -8.683 -12.452 1.00 92.12 82 VAL A O 1
ATOM 632 N N . ALA A 1 83 ? 15.706 -8.279 -10.273 1.00 91.12 83 ALA A N 1
ATOM 633 C CA . ALA A 1 83 ? 14.448 -9.018 -10.214 1.00 91.12 83 ALA A CA 1
ATOM 634 C C . ALA A 1 83 ? 13.268 -8.242 -10.823 1.00 91.12 83 ALA A C 1
ATOM 636 O O . ALA A 1 83 ? 12.264 -8.847 -11.195 1.00 91.12 83 ALA A O 1
ATOM 637 N N . GLY A 1 84 ? 13.386 -6.918 -10.962 1.00 92.56 84 GLY A N 1
ATOM 638 C CA . GLY A 1 84 ? 12.311 -6.080 -11.485 1.00 92.56 84 GLY A CA 1
ATOM 639 C C . GLY A 1 84 ? 11.213 -5.820 -10.451 1.00 92.56 84 GLY A C 1
ATOM 640 O O . GLY A 1 84 ? 10.059 -5.637 -10.836 1.00 92.56 84 GLY A O 1
ATOM 641 N N . THR A 1 85 ? 11.542 -5.836 -9.155 1.00 94.88 85 THR A N 1
ATOM 642 C CA . THR A 1 85 ? 10.551 -5.827 -8.068 1.00 94.88 85 THR A CA 1
ATOM 643 C C . THR A 1 85 ? 10.874 -4.871 -6.922 1.00 94.88 85 THR A C 1
ATOM 645 O O . THR A 1 85 ? 12.015 -4.456 -6.732 1.00 94.88 85 THR A O 1
ATOM 648 N N . VAL A 1 86 ? 9.850 -4.560 -6.129 1.00 93.44 86 VAL A N 1
ATOM 649 C CA . VAL A 1 86 ? 9.919 -3.811 -4.872 1.00 93.44 86 VAL A CA 1
ATOM 650 C C . VAL A 1 86 ? 9.091 -4.483 -3.774 1.00 93.44 86 VAL A C 1
ATOM 652 O O . VAL A 1 86 ? 8.214 -5.308 -4.055 1.00 93.44 86 VAL A O 1
ATOM 655 N N . THR A 1 87 ? 9.309 -4.062 -2.528 1.00 93.75 87 THR A N 1
ATOM 656 C CA . THR A 1 87 ? 8.410 -4.327 -1.399 1.00 93.75 87 THR A CA 1
ATOM 657 C C . THR A 1 87 ? 7.553 -3.092 -1.120 1.00 93.75 87 THR A C 1
ATOM 659 O O . THR A 1 87 ? 8.074 -1.998 -0.894 1.00 93.75 87 THR A O 1
ATOM 662 N N . VAL A 1 88 ? 6.230 -3.257 -1.087 1.00 92.25 88 VAL A N 1
ATOM 663 C CA . VAL A 1 88 ? 5.285 -2.205 -0.681 1.00 92.25 88 VAL A CA 1
ATOM 664 C C . VAL A 1 88 ? 4.894 -2.421 0.775 1.00 92.25 88 VAL A C 1
ATOM 666 O O . VAL A 1 88 ? 4.341 -3.461 1.129 1.00 92.25 88 VAL A O 1
ATOM 669 N N . ASN A 1 89 ? 5.156 -1.427 1.618 1.00 93.25 89 ASN A N 1
ATOM 670 C CA . ASN A 1 89 ? 4.759 -1.428 3.021 1.00 93.25 89 ASN A CA 1
ATOM 671 C C . ASN A 1 89 ? 3.498 -0.596 3.196 1.00 93.25 89 ASN A C 1
ATOM 673 O O . ASN A 1 89 ? 3.433 0.538 2.722 1.00 93.25 89 ASN A O 1
ATOM 677 N N . VAL A 1 90 ? 2.522 -1.152 3.903 1.00 93.56 90 VAL A N 1
ATOM 678 C CA . VAL A 1 90 ? 1.303 -0.470 4.330 1.00 93.56 90 VAL A CA 1
ATOM 679 C C . VAL A 1 90 ? 1.270 -0.525 5.850 1.00 93.56 90 VAL A C 1
ATOM 681 O O . VAL A 1 90 ? 1.140 -1.600 6.436 1.00 93.56 90 VAL A O 1
ATOM 684 N N . ASP A 1 91 ? 1.428 0.625 6.486 1.00 94.31 91 ASP A N 1
ATOM 685 C CA . ASP A 1 91 ? 1.507 0.766 7.940 1.00 94.31 91 ASP A CA 1
ATOM 686 C C . ASP A 1 91 ? 0.333 1.611 8.422 1.00 94.31 91 ASP A C 1
ATOM 688 O O . ASP A 1 91 ? 0.112 2.727 7.947 1.00 94.31 91 ASP A O 1
ATOM 692 N N . LEU A 1 92 ? -0.451 1.064 9.343 1.00 94.44 92 LEU A N 1
ATOM 693 C CA . LEU A 1 92 ? -1.525 1.773 10.009 1.00 94.44 92 LEU A CA 1
ATOM 694 C C . LEU A 1 92 ? -1.047 2.296 11.354 1.00 94.44 92 LEU A C 1
ATOM 696 O O . LEU A 1 92 ? -0.557 1.570 12.211 1.00 94.44 92 LEU A O 1
ATOM 700 N N . TRP A 1 93 ? -1.341 3.565 11.597 1.00 94.06 93 TRP A N 1
ATOM 701 C CA . TRP A 1 93 ? -1.178 4.168 12.903 1.00 94.06 93 TRP A CA 1
ATOM 702 C C . TRP A 1 93 ? -2.157 3.538 13.892 1.00 94.06 93 TRP A C 1
ATOM 704 O O . TRP A 1 93 ? -3.320 3.937 13.957 1.00 94.06 93 TRP A O 1
ATOM 714 N N . GLU A 1 94 ? -1.677 2.601 14.707 1.00 90.44 94 GLU A N 1
ATOM 715 C CA . GLU A 1 94 ? -2.482 1.804 15.649 1.00 90.44 94 GLU A CA 1
ATOM 716 C C . GLU A 1 94 ? -3.354 2.635 16.600 1.00 90.44 94 GLU A C 1
ATOM 718 O O . GLU A 1 94 ? -4.414 2.211 17.072 1.00 90.44 94 GLU A O 1
ATOM 723 N N . TRP A 1 95 ? -2.920 3.856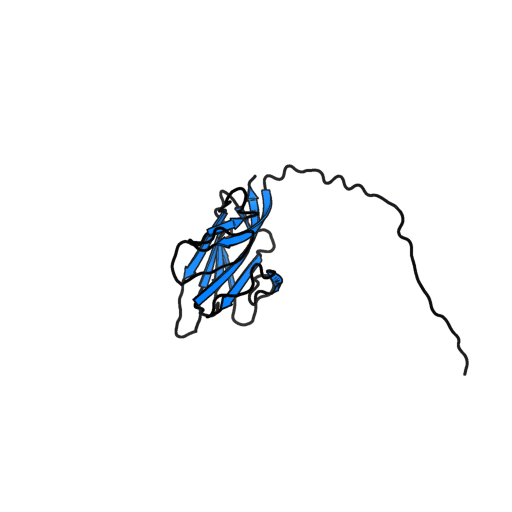 16.913 1.00 89.69 95 TRP A N 1
ATOM 724 C CA . TRP A 1 95 ? -3.677 4.784 17.748 1.00 89.69 95 TRP A CA 1
ATOM 725 C C . TRP A 1 95 ? -4.910 5.364 17.034 1.00 89.69 95 TRP A C 1
ATOM 727 O O . TRP A 1 95 ? -5.781 5.895 17.718 1.00 89.69 95 TRP A O 1
ATOM 737 N N . LYS A 1 96 ? -5.036 5.203 15.711 1.00 92.44 96 LYS A N 1
ATOM 738 C CA . LYS A 1 96 ? -6.184 5.622 14.889 1.00 92.44 96 LYS A CA 1
ATOM 739 C C . LYS A 1 96 ? -6.902 4.496 14.172 1.00 92.44 96 LYS A C 1
ATOM 741 O O . LYS A 1 96 ? -8.117 4.587 14.024 1.00 92.44 96 LYS A O 1
ATOM 746 N N . ALA A 1 97 ? -6.183 3.499 13.676 1.00 93.25 97 ALA A N 1
ATOM 747 C CA . ALA A 1 97 ? -6.776 2.443 12.876 1.00 93.25 97 ALA A CA 1
ATOM 748 C C . ALA A 1 97 ? -6.081 1.103 13.080 1.00 93.25 97 ALA A C 1
ATOM 750 O O . ALA A 1 97 ? -4.945 1.034 13.536 1.00 93.25 97 ALA A O 1
ATOM 751 N N . GLN A 1 98 ? -6.792 0.045 12.721 1.00 93.38 98 GLN A N 1
ATOM 752 C CA . GLN A 1 98 ? -6.288 -1.321 12.657 1.00 93.38 98 GLN A CA 1
ATOM 753 C C . GLN A 1 98 ? -6.849 -1.993 11.402 1.00 93.38 98 GLN A C 1
ATOM 755 O O . GLN A 1 98 ? -7.870 -1.550 10.870 1.00 93.38 98 GLN A O 1
ATOM 760 N N . TYR A 1 99 ? -6.210 -3.057 10.927 1.00 91.75 99 TYR A N 1
ATOM 761 C CA . TYR A 1 99 ? -6.753 -3.824 9.809 1.00 91.75 99 TYR A CA 1
ATOM 762 C C . TYR A 1 99 ? -8.030 -4.570 10.210 1.00 91.75 99 TYR A C 1
ATOM 764 O O . TYR A 1 99 ? -8.167 -5.024 11.349 1.00 91.75 99 TYR A O 1
ATOM 772 N N . THR A 1 100 ? -8.952 -4.714 9.260 1.00 85.19 100 THR A N 1
ATOM 773 C CA . THR A 1 100 ? -10.037 -5.703 9.331 1.00 85.19 100 THR A CA 1
ATOM 774 C C . THR A 1 100 ? -9.478 -7.109 9.091 1.00 85.19 100 THR A C 1
ATOM 776 O O . THR A 1 100 ? -8.450 -7.247 8.435 1.00 85.19 100 THR A O 1
ATOM 779 N N . ASP A 1 101 ? -10.143 -8.148 9.601 1.00 81.69 101 ASP A N 1
ATOM 780 C CA . ASP A 1 101 ? -9.904 -9.544 9.203 1.00 81.69 101 ASP A CA 1
ATOM 781 C C . ASP A 1 101 ? -10.991 -9.941 8.181 1.00 81.69 101 ASP A C 1
ATOM 783 O O . ASP A 1 101 ? -12.176 -9.814 8.512 1.00 81.69 101 ASP A O 1
ATOM 787 N N . PRO A 1 102 ? -10.653 -10.362 6.946 1.00 85.88 102 PRO A N 1
ATOM 788 C CA . PRO A 1 102 ? -9.308 -10.611 6.416 1.00 85.88 102 PRO A CA 1
ATOM 789 C C . PRO A 1 102 ? -8.477 -9.342 6.193 1.00 85.88 102 PRO A C 1
ATOM 791 O O . PRO A 1 102 ? -9.010 -8.273 5.903 1.00 85.88 102 PRO A O 1
ATOM 794 N N . TYR A 1 103 ? -7.150 -9.483 6.296 1.00 89.12 103 TYR A N 1
ATOM 795 C CA . TYR A 1 103 ? -6.190 -8.410 6.020 1.00 89.12 103 TYR A CA 1
ATOM 796 C C . TYR A 1 103 ? -6.144 -8.106 4.524 1.00 89.12 103 TYR A C 1
ATOM 798 O O . TYR A 1 103 ? -5.470 -8.797 3.756 1.00 89.12 103 TYR A O 1
ATOM 806 N N . VAL A 1 104 ? -6.874 -7.073 4.111 1.00 89.69 104 VAL A N 1
ATOM 807 C CA . VAL A 1 104 ? -7.057 -6.725 2.701 1.00 89.69 104 VAL A CA 1
ATOM 808 C C . VAL A 1 104 ? -6.154 -5.563 2.303 1.00 89.69 104 VAL A C 1
ATOM 810 O O . VAL A 1 104 ? -6.368 -4.436 2.736 1.00 89.69 104 VAL A O 1
ATOM 813 N N . VAL A 1 105 ? -5.203 -5.818 1.404 1.00 92.12 105 VAL A N 1
ATOM 814 C CA . VAL A 1 105 ? -4.417 -4.807 0.692 1.00 92.12 105 VAL A CA 1
ATOM 815 C C . VAL A 1 105 ? -4.502 -5.086 -0.804 1.00 92.12 105 VAL A C 1
ATOM 817 O O . VAL A 1 105 ? -4.207 -6.184 -1.274 1.00 92.12 105 VAL A O 1
ATOM 820 N N . HIS A 1 106 ? -4.880 -4.062 -1.560 1.00 91.88 106 HIS A N 1
ATOM 821 C CA . HIS A 1 106 ? -4.921 -4.064 -3.013 1.00 91.88 106 HIS A CA 1
ATOM 822 C C . HIS A 1 106 ? -3.855 -3.127 -3.563 1.00 91.88 106 HIS A C 1
ATOM 824 O O . HIS A 1 106 ? -3.762 -1.975 -3.130 1.00 91.88 106 HIS A O 1
ATOM 830 N N . ILE A 1 107 ? -3.104 -3.591 -4.564 1.00 89.88 107 ILE A N 1
ATOM 831 C CA . ILE A 1 107 ? -2.054 -2.803 -5.218 1.00 89.88 107 ILE A CA 1
ATOM 832 C C . ILE A 1 107 ? -2.238 -2.841 -6.736 1.00 89.88 107 ILE A C 1
ATOM 834 O O . ILE A 1 107 ? -2.343 -3.905 -7.348 1.00 89.88 107 ILE A O 1
ATOM 838 N N . ALA A 1 108 ? -2.259 -1.661 -7.349 1.00 87.75 108 ALA A N 1
ATOM 839 C CA . ALA A 1 108 ? -2.101 -1.485 -8.786 1.00 87.75 108 ALA A CA 1
ATOM 840 C C . ALA A 1 108 ? -0.811 -0.719 -9.067 1.00 87.75 108 ALA A C 1
ATOM 842 O O . ALA A 1 108 ? -0.431 0.149 -8.286 1.00 87.75 108 ALA A O 1
ATOM 843 N N . TYR A 1 109 ? -0.162 -1.028 -10.186 1.00 87.00 109 TYR A N 1
ATOM 844 C CA . TYR A 1 109 ? 1.097 -0.419 -10.608 1.00 87.00 109 TYR A CA 1
ATOM 845 C C . TYR A 1 109 ? 1.058 -0.068 -12.104 1.00 87.00 109 TYR A C 1
ATOM 847 O O . TYR A 1 109 ? 0.352 -0.723 -12.877 1.00 87.00 109 TYR A O 1
ATOM 855 N N . SER A 1 110 ? 1.761 0.991 -12.510 1.00 83.56 110 SER A N 1
ATOM 856 C CA . SER A 1 110 ? 1.890 1.404 -13.913 1.00 83.56 110 SER A CA 1
ATOM 857 C C . SER A 1 110 ? 3.090 2.320 -14.134 1.00 83.56 110 SER A C 1
ATOM 859 O O . SER A 1 110 ? 3.446 3.108 -13.261 1.00 83.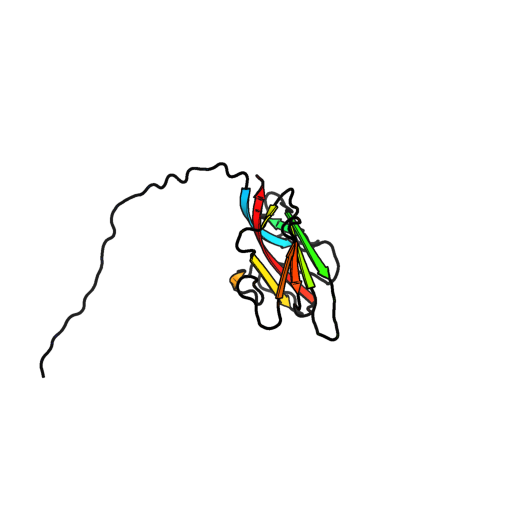56 110 SER A O 1
ATOM 861 N N . ASP A 1 111 ? 3.697 2.234 -15.315 1.00 83.88 111 ASP A N 1
ATOM 862 C CA . ASP A 1 111 ? 4.735 3.178 -15.745 1.00 83.88 111 ASP A CA 1
ATOM 863 C C . ASP A 1 111 ? 4.161 4.522 -16.199 1.00 83.88 111 ASP A C 1
ATOM 865 O O . ASP A 1 111 ? 4.879 5.520 -16.225 1.00 83.88 111 ASP A O 1
ATOM 869 N N . GLU A 1 112 ? 2.863 4.549 -16.504 1.00 78.94 112 GLU A N 1
ATOM 870 C CA . GLU A 1 112 ? 2.109 5.734 -16.895 1.00 78.94 112 GLU A CA 1
ATOM 871 C C . GLU A 1 112 ? 1.117 6.112 -15.785 1.00 78.94 112 GLU A C 1
ATOM 873 O O . GLU A 1 112 ? 0.608 5.237 -15.078 1.00 78.94 112 GLU A O 1
ATOM 878 N N . PRO A 1 113 ? 0.765 7.396 -15.624 1.00 73.81 113 PRO A N 1
ATOM 879 C CA . PRO A 1 113 ? -0.275 7.770 -14.672 1.00 73.81 113 PRO A CA 1
ATOM 880 C C . PRO A 1 113 ? -1.605 7.086 -15.052 1.00 73.81 113 PRO A C 1
ATOM 882 O O . PRO A 1 113 ? -2.048 7.225 -16.198 1.00 73.81 113 PRO A O 1
ATOM 885 N N . PHE A 1 114 ? -2.301 6.380 -14.137 1.00 71.56 114 PHE A N 1
ATOM 886 C CA . PHE A 1 114 ? -3.647 5.892 -14.489 1.00 71.56 114 PHE A CA 1
ATOM 887 C C . PHE A 1 114 ? -4.567 7.086 -14.758 1.00 71.56 114 PHE A C 1
ATOM 889 O O . PHE A 1 114 ? -4.680 8.045 -13.997 1.00 71.56 114 PHE A O 1
ATOM 896 N N . THR A 1 115 ? -5.273 6.989 -15.876 1.00 69.44 115 THR A N 1
ATOM 897 C CA . THR A 1 115 ? -6.240 7.988 -16.329 1.00 69.44 115 THR A CA 1
ATOM 898 C C . THR A 1 115 ? -7.600 7.816 -15.652 1.00 69.44 115 THR A C 1
ATOM 900 O O . THR A 1 115 ? -8.427 8.731 -15.645 1.00 69.44 115 THR A O 1
ATOM 903 N N . GLN A 1 116 ? -7.852 6.636 -15.075 1.00 66.88 116 GLN A N 1
ATOM 904 C CA . GLN A 1 116 ? -9.082 6.340 -14.362 1.00 66.88 116 GLN A CA 1
ATOM 905 C C . GLN A 1 116 ? -9.013 6.891 -12.941 1.00 66.88 116 GLN A C 1
ATOM 907 O O . GLN A 1 116 ? -8.316 6.363 -12.078 1.00 66.88 116 GLN A O 1
ATOM 912 N N . LYS A 1 117 ? -9.854 7.887 -12.672 1.00 67.19 117 LYS A N 1
ATOM 913 C CA . LYS A 1 117 ? -10.200 8.254 -11.307 1.00 67.19 117 LYS A CA 1
ATOM 914 C C . LYS A 1 117 ? -11.041 7.136 -10.693 1.00 67.19 117 LYS A C 1
ATOM 916 O O . LYS A 1 117 ? -12.021 6.701 -11.300 1.00 67.19 117 LYS A O 1
ATOM 921 N N . ASN A 1 118 ? -10.692 6.716 -9.482 1.00 65.69 118 ASN A N 1
ATOM 922 C CA . ASN A 1 118 ? -11.515 5.830 -8.664 1.00 65.69 118 ASN A CA 1
ATOM 923 C C . ASN A 1 118 ? -11.738 4.420 -9.254 1.00 65.69 118 ASN A C 1
ATOM 925 O O . ASN A 1 118 ? -12.885 3.973 -9.366 1.00 65.69 118 ASN A O 1
ATOM 929 N N . PRO A 1 119 ? -10.679 3.689 -9.643 1.00 67.25 119 PRO A N 1
ATOM 930 C CA . PRO A 1 119 ? -10.834 2.291 -10.011 1.00 67.25 119 PRO A CA 1
ATOM 931 C C . PRO A 1 119 ? -11.332 1.486 -8.804 1.00 67.25 119 PRO A C 1
ATOM 933 O O . PRO A 1 119 ? -10.870 1.677 -7.681 1.00 67.25 119 PRO A O 1
ATOM 936 N N . ALA A 1 120 ? -12.290 0.586 -9.036 1.00 73.19 120 ALA A N 1
ATOM 937 C CA . ALA A 1 120 ? -12.754 -0.318 -7.990 1.00 73.19 120 ALA A CA 1
ATOM 938 C C . ALA A 1 120 ? -11.578 -1.198 -7.507 1.00 73.19 120 ALA A C 1
ATOM 940 O O . ALA A 1 120 ? -10.895 -1.767 -8.364 1.00 73.19 120 ALA A O 1
ATOM 941 N N . PRO A 1 121 ? -11.367 -1.366 -6.189 1.00 70.50 121 PRO A N 1
ATOM 942 C CA . PRO A 1 121 ? -10.231 -2.118 -5.638 1.00 70.50 121 PRO A CA 1
ATOM 943 C C . PRO A 1 121 ? -10.115 -3.547 -6.172 1.00 70.50 121 PRO A C 1
ATOM 945 O O . PRO A 1 121 ? -9.028 -4.018 -6.487 1.00 70.50 121 PRO A O 1
ATOM 948 N N . GLY A 1 122 ? -11.249 -4.217 -6.403 1.00 72.06 122 GLY A N 1
ATOM 949 C CA . GLY A 1 122 ? -11.291 -5.560 -6.996 1.00 72.06 122 GLY A CA 1
ATOM 950 C C . GLY A 1 122 ? -10.777 -5.659 -8.441 1.00 72.06 122 GLY A C 1
ATOM 951 O O . GLY A 1 122 ? -10.770 -6.750 -9.002 1.00 72.06 122 GLY A O 1
ATOM 952 N N . ARG A 1 123 ? -10.379 -4.545 -9.068 1.00 77.06 123 ARG A N 1
ATOM 953 C CA . ARG A 1 123 ? -9.715 -4.515 -10.383 1.00 77.06 123 ARG A CA 1
ATOM 954 C C . ARG A 1 123 ? -8.195 -4.431 -10.282 1.00 77.06 123 ARG A C 1
ATOM 956 O O . ARG A 1 123 ? -7.532 -4.382 -11.314 1.00 77.06 123 ARG A O 1
ATOM 963 N N . PHE A 1 124 ? -7.655 -4.345 -9.070 1.00 86.56 124 PHE A N 1
ATOM 964 C CA . PHE A 1 124 ? -6.225 -4.201 -8.863 1.00 86.56 124 PHE A CA 1
ATOM 965 C C . PHE A 1 124 ? -5.570 -5.566 -9.096 1.00 86.56 124 PHE A C 1
ATOM 967 O O . PHE A 1 124 ? -6.118 -6.577 -8.650 1.00 86.56 124 PHE A O 1
ATOM 974 N N . PRO A 1 125 ? -4.440 -5.618 -9.819 1.00 88.62 125 PRO A N 1
ATOM 975 C CA . PRO A 1 125 ? -3.784 -6.873 -10.166 1.00 88.62 125 PRO A CA 1
ATOM 976 C C . PRO A 1 125 ? -3.276 -7.637 -8.941 1.00 88.62 125 PRO A C 1
ATOM 978 O O . PRO A 1 125 ? -3.179 -8.855 -9.004 1.00 88.62 125 PRO A O 1
ATOM 981 N N . ILE A 1 126 ? -2.979 -6.953 -7.833 1.00 91.31 126 ILE A N 1
ATOM 982 C CA . ILE A 1 126 ? -2.543 -7.574 -6.582 1.00 91.31 126 ILE A CA 1
ATOM 983 C C . ILE A 1 126 ? -3.624 -7.373 -5.519 1.00 91.31 126 ILE A C 1
ATOM 985 O O . ILE A 1 126 ? -4.096 -6.252 -5.313 1.00 91.31 126 ILE A O 1
ATOM 989 N N . ASN A 1 127 ? -3.985 -8.461 -4.839 1.00 90.19 127 ASN A N 1
ATOM 990 C CA . ASN A 1 127 ? -4.884 -8.498 -3.688 1.00 90.19 127 ASN A CA 1
ATOM 991 C C . ASN A 1 127 ? -4.353 -9.539 -2.686 1.00 90.19 127 ASN A C 1
ATOM 993 O O . ASN A 1 127 ? -4.150 -10.689 -3.068 1.00 90.19 127 ASN A O 1
ATOM 997 N N . THR A 1 128 ? -4.161 -9.179 -1.418 1.00 87.38 128 THR A N 1
ATOM 998 C CA . THR A 1 128 ? -3.716 -10.121 -0.371 1.00 87.38 128 THR A CA 1
ATOM 999 C C . THR A 1 128 ? -4.701 -11.263 -0.105 1.00 87.38 128 THR A C 1
ATOM 1001 O O . THR A 1 128 ? -4.280 -12.342 0.298 1.00 87.38 128 THR A O 1
ATOM 1004 N N . GLU A 1 129 ? -5.992 -11.097 -0.404 1.00 86.25 129 GLU A N 1
ATOM 1005 C CA . GLU A 1 129 ? -6.981 -12.185 -0.338 1.00 86.25 129 GLU A CA 1
ATOM 1006 C C . GLU A 1 129 ? -6.858 -13.178 -1.506 1.00 86.25 129 GLU A C 1
ATOM 1008 O O . GLU A 1 129 ? -7.361 -14.302 -1.440 1.00 86.25 129 GLU A O 1
ATOM 1013 N N . LYS A 1 130 ? -6.248 -12.749 -2.618 1.00 82.62 130 LYS A N 1
ATOM 1014 C CA . LYS A 1 130 ? -6.098 -13.511 -3.865 1.00 82.62 130 LYS A CA 1
ATOM 1015 C C . LYS A 1 130 ? -4.771 -13.156 -4.522 1.00 82.62 130 LYS A C 1
ATOM 1017 O O . LYS A 1 130 ? -4.739 -12.433 -5.520 1.00 82.62 130 LYS A O 1
ATOM 1022 N N . LEU A 1 131 ? -3.689 -13.654 -3.930 1.00 77.75 131 LEU A N 1
ATOM 1023 C CA . LEU A 1 131 ? -2.345 -13.402 -4.431 1.00 77.75 131 LEU A CA 1
ATOM 1024 C C . LEU A 1 131 ? -2.186 -13.921 -5.860 1.00 77.75 131 LEU A C 1
ATOM 1026 O O . LEU A 1 131 ? -2.717 -14.971 -6.234 1.00 77.75 131 LEU A O 1
ATOM 1030 N N . VAL A 1 132 ? -1.436 -13.163 -6.649 1.00 86.88 132 VAL A N 1
ATOM 1031 C CA . VAL A 1 132 ? -0.974 -13.578 -7.973 1.00 86.88 132 VAL A CA 1
ATOM 1032 C C . VAL A 1 132 ? 0.358 -14.311 -7.846 1.00 86.88 132 VAL A C 1
ATOM 1034 O O . VAL A 1 132 ? 1.076 -14.147 -6.861 1.00 86.88 132 VAL A O 1
ATOM 1037 N N . GLU A 1 133 ? 0.690 -15.135 -8.838 1.00 87.50 133 GLU A N 1
ATOM 1038 C CA . GLU A 1 133 ? 1.941 -15.896 -8.849 1.00 87.50 133 GLU A CA 1
ATOM 1039 C C . GLU A 1 133 ? 3.162 -14.976 -8.672 1.00 87.50 133 GLU A C 1
ATOM 1041 O O . GLU A 1 133 ? 3.278 -13.947 -9.335 1.00 87.50 133 GLU A O 1
ATOM 1046 N N . GLY A 1 134 ? 4.064 -15.3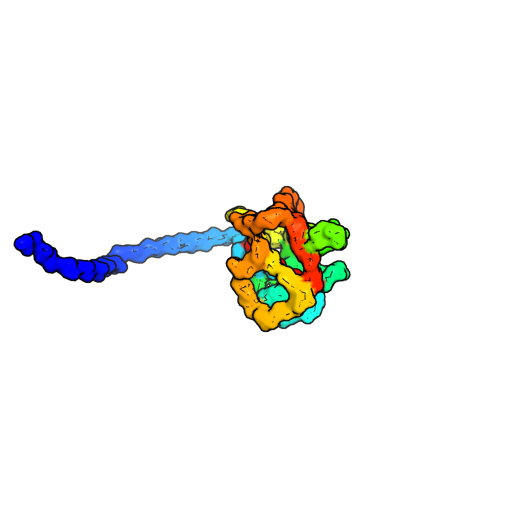51 -7.761 1.00 88.25 134 GLY A N 1
ATOM 1047 C CA . GLY A 1 134 ? 5.294 -14.609 -7.470 1.00 88.25 134 GLY A CA 1
ATOM 1048 C C . GLY A 1 134 ? 5.157 -13.490 -6.434 1.00 88.25 134 GLY A C 1
ATOM 1049 O O . GLY A 1 134 ? 6.180 -13.079 -5.892 1.00 88.25 134 GLY A O 1
ATOM 1050 N N . VAL A 1 135 ? 3.939 -13.050 -6.101 1.00 92.69 135 VAL A N 1
ATOM 1051 C CA . VAL A 1 135 ? 3.679 -12.045 -5.055 1.00 92.69 135 VAL A CA 1
ATOM 1052 C C . VAL A 1 135 ? 3.336 -12.737 -3.740 1.00 92.69 135 VAL A C 1
ATOM 1054 O O . VAL A 1 135 ? 2.530 -13.665 -3.711 1.00 92.69 135 VAL A O 1
ATOM 1057 N N . ASP A 1 136 ? 3.922 -12.255 -2.647 1.00 93.31 136 ASP A N 1
ATOM 1058 C CA . ASP A 1 136 ? 3.665 -12.750 -1.292 1.00 93.31 136 ASP A CA 1
ATOM 1059 C C . ASP A 1 136 ? 3.483 -11.577 -0.324 1.00 93.31 136 ASP A C 1
ATOM 1061 O O . ASP A 1 136 ? 3.814 -10.435 -0.653 1.00 93.31 136 ASP A O 1
ATOM 1065 N N . TYR A 1 137 ? 2.962 -11.833 0.872 1.00 94.38 137 TYR A N 1
ATOM 1066 C CA . TYR A 1 137 ? 2.867 -10.821 1.912 1.00 94.38 137 TYR A CA 1
ATOM 1067 C C . TYR A 1 137 ? 3.217 -11.360 3.294 1.00 94.38 137 TYR A C 1
ATOM 1069 O O . TYR A 1 137 ? 3.060 -12.535 3.615 1.00 94.38 137 TYR A O 1
ATOM 1077 N N . TRP A 1 138 ? 3.664 -10.452 4.150 1.00 94.50 138 TRP A N 1
ATOM 1078 C CA . TRP A 1 138 ? 3.899 -10.711 5.558 1.00 94.50 138 TRP A CA 1
ATOM 1079 C C . TRP A 1 138 ? 3.233 -9.638 6.404 1.00 94.50 138 TRP A C 1
ATOM 1081 O O . TRP A 1 138 ? 3.116 -8.481 6.000 1.00 94.50 138 TRP A O 1
ATOM 1091 N N . THR A 1 139 ? 2.798 -10.020 7.598 1.00 92.94 139 THR A N 1
ATOM 1092 C CA . THR A 1 139 ? 2.081 -9.129 8.505 1.00 92.94 139 THR A CA 1
ATOM 1093 C C . THR A 1 139 ? 2.817 -8.991 9.827 1.00 92.94 139 THR A C 1
ATOM 1095 O O . THR A 1 139 ? 3.211 -9.993 10.429 1.00 92.94 139 THR A O 1
ATOM 1098 N N . LEU A 1 140 ? 2.888 -7.766 10.335 1.00 89.88 140 LEU A N 1
ATOM 1099 C CA . LEU A 1 140 ? 3.353 -7.442 11.675 1.00 89.88 140 LEU A CA 1
ATOM 1100 C C . LEU A 1 140 ? 2.213 -6.770 12.444 1.00 89.88 140 LEU A C 1
ATOM 1102 O O . LEU A 1 140 ? 2.149 -5.556 12.606 1.00 89.88 140 LEU A O 1
ATOM 1106 N N . LEU A 1 141 ? 1.266 -7.592 12.880 1.00 79.00 141 LEU A N 1
ATOM 1107 C CA . LEU A 1 141 ? -0.046 -7.148 13.357 1.00 79.00 141 LEU A CA 1
ATOM 1108 C C . LEU A 1 141 ? -0.068 -6.492 14.742 1.00 79.00 141 LEU A C 1
ATOM 1110 O O . LEU A 1 141 ? -0.942 -5.654 14.943 1.00 79.00 141 LEU A O 1
ATOM 1114 N N . PRO A 1 142 ? 0.883 -6.748 15.667 1.00 78.00 142 PRO A N 1
ATOM 1115 C CA . PRO A 1 142 ? 1.030 -5.877 16.830 1.00 78.00 142 PRO A CA 1
ATOM 1116 C C . PRO A 1 142 ? 1.430 -4.448 16.457 1.00 78.00 142 PRO A C 1
ATOM 1118 O O . PRO A 1 142 ? 1.358 -3.595 17.322 1.00 78.00 142 PRO A O 1
ATOM 1121 N N . TYR A 1 143 ? 1.877 -4.217 15.217 1.00 80.69 143 TYR A N 1
ATOM 1122 C CA . TYR A 1 143 ? 2.408 -2.942 14.745 1.00 80.69 143 TYR A CA 1
ATOM 1123 C C . TYR A 1 143 ? 1.624 -2.356 13.562 1.00 80.69 143 TYR A C 1
ATOM 1125 O O . TYR A 1 143 ? 2.062 -1.391 12.954 1.00 80.69 143 TYR A O 1
ATOM 1133 N N . GLY A 1 144 ? 0.499 -2.969 13.172 1.00 90.25 144 GLY A N 1
ATOM 1134 C CA . GLY A 1 144 ? -0.321 -2.462 12.069 1.00 90.25 144 GLY A CA 1
ATOM 1135 C C . GLY A 1 144 ? 0.359 -2.463 10.695 1.00 90.25 144 GLY A C 1
ATOM 1136 O O . GLY A 1 144 ? -0.057 -1.691 9.836 1.00 90.25 144 GLY A O 1
ATOM 1137 N N . VAL A 1 145 ? 1.359 -3.323 10.447 1.00 93.62 145 VAL A N 1
ATOM 1138 C CA . VAL A 1 145 ? 2.094 -3.344 9.164 1.00 93.62 145 VAL A CA 1
ATOM 1139 C C . VAL A 1 145 ? 1.746 -4.566 8.317 1.00 93.62 145 VAL A C 1
ATOM 1141 O O . VAL A 1 145 ? 1.738 -5.697 8.806 1.00 93.62 145 VAL A O 1
ATOM 1144 N N . ILE A 1 146 ? 1.534 -4.346 7.020 1.00 94.94 146 ILE A N 1
ATOM 1145 C CA . ILE A 1 146 ? 1.512 -5.374 5.976 1.00 94.94 146 ILE A CA 1
ATOM 1146 C C . ILE A 1 146 ? 2.601 -5.040 4.960 1.00 94.94 146 ILE A C 1
ATOM 1148 O O . ILE A 1 146 ? 2.651 -3.933 4.428 1.00 94.94 146 ILE A O 1
ATOM 1152 N N . LYS A 1 147 ? 3.464 -6.014 4.681 1.00 95.12 147 LYS A N 1
ATOM 1153 C CA . LYS A 1 147 ? 4.491 -5.948 3.642 1.00 95.12 147 LYS A CA 1
ATOM 1154 C C . LYS A 1 147 ? 4.068 -6.822 2.482 1.00 95.12 147 LYS A C 1
ATOM 1156 O O . LYS A 1 147 ? 3.803 -7.997 2.702 1.00 95.12 147 LYS A O 1
ATOM 1161 N N . VAL A 1 148 ? 4.022 -6.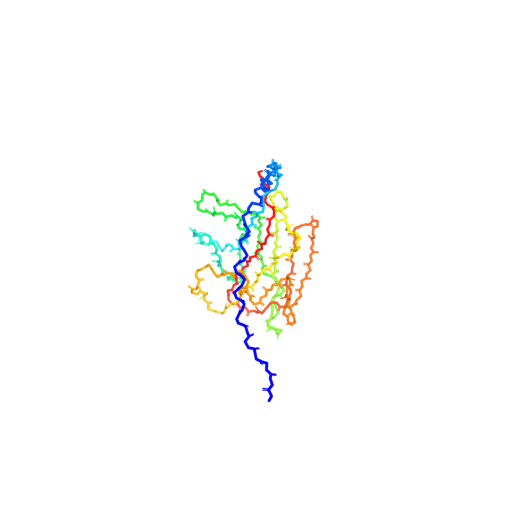276 1.275 1.00 95.00 148 VAL A N 1
ATOM 1162 C CA . VAL A 1 148 ? 3.751 -7.032 0.048 1.00 95.00 148 VAL A CA 1
ATOM 1163 C C . VAL A 1 148 ? 5.032 -7.080 -0.775 1.00 95.00 148 VAL A C 1
ATOM 1165 O O . VAL A 1 148 ? 5.530 -6.041 -1.206 1.00 95.00 148 VAL A O 1
ATOM 1168 N N . TYR A 1 149 ? 5.577 -8.278 -0.952 1.00 95.19 149 TYR A N 1
ATOM 1169 C CA . TYR A 1 149 ? 6.850 -8.540 -1.620 1.00 95.19 149 TYR A CA 1
ATOM 1170 C C . TYR A 1 149 ? 6.668 -8.799 -3.110 1.00 95.19 149 TYR A C 1
ATOM 1172 O O . TYR A 1 149 ? 5.594 -9.201 -3.561 1.00 95.19 149 TYR A O 1
ATOM 1180 N N . ASN A 1 150 ? 7.765 -8.648 -3.857 1.00 95.25 150 ASN A N 1
ATOM 1181 C CA . ASN A 1 150 ? 7.851 -8.969 -5.282 1.00 95.25 150 ASN A CA 1
ATOM 1182 C C . ASN A 1 150 ? 6.813 -8.224 -6.140 1.00 95.25 150 ASN A C 1
ATOM 1184 O O . ASN A 1 150 ? 6.367 -8.720 -7.175 1.00 95.25 150 ASN A O 1
ATOM 1188 N N . VAL A 1 151 ? 6.412 -7.025 -5.712 1.00 93.31 151 VAL A N 1
ATOM 1189 C CA . VAL A 1 151 ? 5.546 -6.157 -6.511 1.00 93.31 151 VAL A CA 1
ATOM 1190 C C . VAL A 1 151 ? 6.374 -5.641 -7.690 1.00 93.31 151 VAL A C 1
ATOM 1192 O O . VAL A 1 151 ? 7.491 -5.183 -7.456 1.00 93.31 151 VAL A O 1
ATOM 1195 N N . PRO A 1 152 ? 5.890 -5.688 -8.943 1.00 93.44 152 PRO A N 1
ATOM 1196 C CA . PRO A 1 152 ? 6.659 -5.191 -10.082 1.00 93.44 152 PRO A CA 1
ATOM 1197 C C . PRO A 1 152 ? 7.079 -3.728 -9.918 1.00 93.44 152 PRO A C 1
ATOM 1199 O O . PRO A 1 152 ? 6.270 -2.900 -9.496 1.00 93.44 152 PRO A O 1
ATOM 1202 N N . ILE A 1 153 ? 8.327 -3.418 -10.286 1.00 90.75 153 ILE A N 1
ATOM 1203 C CA . ILE A 1 153 ? 8.810 -2.037 -10.385 1.00 90.75 153 ILE A CA 1
ATOM 1204 C C . ILE A 1 153 ? 7.945 -1.284 -11.400 1.00 90.75 153 ILE A C 1
ATOM 1206 O O . ILE A 1 153 ? 7.753 -1.740 -12.525 1.00 90.75 153 ILE A O 1
ATOM 1210 N N . ALA A 1 154 ? 7.465 -0.116 -10.993 1.00 86.69 154 ALA A N 1
ATOM 1211 C CA . ALA A 1 154 ? 6.736 0.834 -11.812 1.00 86.69 154 ALA A CA 1
ATOM 1212 C C . ALA A 1 154 ? 6.973 2.266 -11.308 1.00 86.69 154 ALA A C 1
ATOM 1214 O O . ALA A 1 154 ? 7.387 2.469 -10.162 1.00 86.69 154 ALA A O 1
ATOM 1215 N N . ASN A 1 155 ? 6.666 3.262 -12.141 1.00 81.75 155 ASN A N 1
ATOM 1216 C CA . ASN A 1 155 ? 6.730 4.678 -11.749 1.00 81.75 155 ASN A CA 1
ATOM 1217 C C . ASN A 1 155 ? 5.603 5.096 -10.800 1.00 81.75 155 ASN A C 1
ATOM 1219 O O . ASN A 1 155 ? 5.735 6.095 -10.097 1.00 81.75 155 ASN A O 1
ATOM 1223 N N . TYR A 1 156 ? 4.486 4.368 -10.815 1.00 80.44 156 TYR A N 1
ATOM 1224 C CA . TYR A 1 156 ? 3.273 4.747 -10.113 1.00 80.44 156 TYR A CA 1
ATOM 1225 C C . TYR A 1 156 ? 2.596 3.544 -9.467 1.00 80.44 156 TYR A C 1
ATOM 1227 O O . TYR A 1 156 ? 2.377 2.520 -10.110 1.00 80.44 156 TYR A O 1
ATOM 1235 N N . TYR A 1 157 ? 2.174 3.714 -8.212 1.00 83.88 157 TYR A N 1
ATOM 1236 C CA . TYR A 1 157 ? 1.421 2.711 -7.454 1.00 83.88 157 TYR A CA 1
ATOM 1237 C C . TYR A 1 157 ? 0.146 3.301 -6.862 1.00 83.88 157 TYR A C 1
ATOM 1239 O O . TYR A 1 157 ? 0.145 4.424 -6.356 1.00 83.88 157 TYR A O 1
ATOM 1247 N N . ALA A 1 158 ? -0.936 2.532 -6.881 1.00 84.44 158 ALA A N 1
ATOM 1248 C CA . ALA A 1 158 ? -2.153 2.813 -6.136 1.00 84.44 158 ALA A CA 1
ATOM 1249 C C . ALA A 1 158 ? -2.353 1.720 -5.089 1.00 84.44 158 ALA A C 1
ATOM 1251 O O . ALA A 1 158 ? -2.368 0.539 -5.430 1.00 84.44 158 ALA A O 1
ATOM 1252 N N . VAL A 1 159 ? -2.532 2.129 -3.833 1.00 88.38 159 VAL A N 1
ATOM 1253 C CA . VAL A 1 159 ? -2.736 1.220 -2.702 1.00 88.38 159 VAL A CA 1
ATOM 1254 C C . VAL A 1 159 ? -4.078 1.505 -2.047 1.00 88.38 159 VAL A C 1
ATOM 1256 O O . VAL A 1 159 ? -4.465 2.662 -1.845 1.00 88.38 159 VAL A O 1
ATOM 1259 N N . HIS A 1 160 ? -4.775 0.428 -1.727 1.00 88.38 160 HIS A N 1
ATOM 1260 C CA . HIS A 1 160 ? -6.068 0.425 -1.071 1.00 88.38 160 HIS A CA 1
ATOM 1261 C C . HIS A 1 160 ? -6.089 -0.649 0.013 1.00 88.38 160 HIS A C 1
ATOM 1263 O O . HIS A 1 160 ? -5.583 -1.745 -0.205 1.00 88.38 160 HIS A O 1
ATOM 1269 N N . THR A 1 161 ? -6.711 -0.357 1.148 1.00 90.56 161 THR A N 1
ATOM 1270 C CA . THR A 1 161 ? -6.865 -1.300 2.256 1.00 90.56 161 THR A CA 1
ATOM 1271 C C . THR A 1 161 ? -8.201 -1.112 2.959 1.00 90.56 161 THR A C 1
ATOM 1273 O O . THR A 1 161 ? -8.722 -0.000 3.007 1.00 90.56 161 THR A O 1
ATOM 1276 N N . GLU A 1 162 ? -8.728 -2.176 3.555 1.00 90.31 162 GLU A N 1
ATOM 1277 C CA . GLU A 1 162 ? -9.879 -2.094 4.461 1.00 90.31 162 GLU A CA 1
ATOM 1278 C C . GLU A 1 162 ? -9.390 -1.918 5.905 1.00 90.31 162 GLU A C 1
ATOM 1280 O O . GLU A 1 162 ? -8.426 -2.565 6.330 1.00 90.31 162 GLU A O 1
ATOM 1285 N N . VAL A 1 163 ? -9.991 -0.979 6.643 1.00 91.19 163 VAL A N 1
ATOM 1286 C CA . VAL A 1 163 ? -9.535 -0.588 7.983 1.00 91.19 163 VAL A CA 1
ATOM 1287 C C . VAL A 1 163 ? -10.693 -0.356 8.949 1.00 91.19 163 VAL A C 1
ATOM 1289 O O . VAL A 1 163 ? -11.775 0.096 8.586 1.00 91.19 163 VAL A O 1
ATOM 1292 N N . LEU A 1 164 ? -10.430 -0.602 10.226 1.00 92.25 164 LEU A N 1
ATOM 1293 C CA . LEU A 1 164 ? -11.264 -0.191 11.347 1.00 92.25 164 LEU A CA 1
ATOM 1294 C C . LEU A 1 164 ? -10.695 1.102 11.924 1.00 92.25 164 LEU A C 1
ATOM 1296 O O . LEU A 1 164 ? -9.611 1.096 12.504 1.00 92.25 164 LEU A O 1
ATOM 1300 N N . VAL A 1 165 ? -11.422 2.208 11.785 1.00 91.31 165 VAL A N 1
ATOM 1301 C CA . VAL A 1 165 ? -11.018 3.541 12.254 1.00 91.31 165 VAL A CA 1
ATOM 1302 C C . VAL A 1 165 ? -11.655 3.832 13.602 1.00 91.31 165 VAL A C 1
ATOM 1304 O O . VAL A 1 165 ? -12.864 3.692 13.742 1.00 91.31 165 VAL A O 1
ATOM 1307 N N . LYS A 1 166 ? -10.867 4.271 14.583 1.00 90.00 166 LYS A N 1
ATOM 1308 C CA . LYS A 1 166 ? -11.376 4.691 15.894 1.00 90.00 166 LYS A CA 1
ATOM 1309 C C . LYS A 1 166 ? -12.223 5.960 15.770 1.00 90.00 166 LYS A C 1
ATOM 1311 O O . LYS A 1 166 ? -11.814 6.893 15.077 1.00 90.00 166 LYS A O 1
ATOM 1316 N N . ASN A 1 167 ? -13.374 5.968 16.441 1.00 81.25 167 ASN A N 1
ATOM 1317 C CA . ASN A 1 167 ? -14.269 7.130 16.523 1.00 81.25 167 ASN A CA 1
ATOM 1318 C C . ASN A 1 167 ? -13.650 8.304 17.292 1.00 81.25 167 ASN A C 1
ATOM 1320 O O . ASN A 1 167 ? -12.861 8.056 18.234 1.00 81.25 167 ASN A O 1
#

Secondary structure (DSSP, 8-state):
----------------------------SEEEEEEEEE-TT---SS------SSS-EEEEES-TTT---EEEEEEEEEEETTTTEEEEEEEE-TTTEEEPSS--EEEEEESS----SS--GGGSSEETTSPPTT-EEEEEGGGTEEEEEEEEP-SEEEEEEEEEEE-

Radius of gyration: 21.43 Å; chains: 1; bounding box: 64×58×48 Å

Organism: NCBI:txid1043493

Foldseek 3Di:
DDDDDDDDDDPDDPDDDPPPPPPPPPVPQWDKWKWKKDDPPDPDFDFWWWDQADDDIFTFTDTPNVPGRGFWGWHWADDDVPLQWIKIKTFGPPVWKAADPVWWKAKAAAQDTDPDDPDDSVPGPAIQVDGDPPWDWDDDRVGRMIIITGHGDHRTMIMMTIIITGD

pLDDT: mean 75.24, std 19.39, range [28.3, 95.25]

Sequence (167 aa):
MMKKILATLFASALMMTAAGTAASAEDTTYREETGWAQGCEFAGANWAMYFEPFTCTRIVAGNPKKHVNNVGEVWIEDYDPVAGTVTVNVDLWEWKAQYTDPYVVHIAYSDEPFTQKNPAPGRFPINTEKLVEGVDYWTLLPYGVIKVYNVPIANYYAVHTEVLVKN